Protein AF-A0A7L2QMS9-F1 (afdb_monomer_lite)

Structure (mmCIF, N/CA/C/O backbone):
data_AF-A0A7L2QMS9-F1
#
_entry.id   AF-A0A7L2QMS9-F1
#
loop_
_atom_site.group_PDB
_atom_site.id
_atom_site.type_symbol
_atom_site.label_atom_id
_atom_site.label_alt_id
_atom_site.label_comp_id
_atom_site.label_asym_id
_atom_site.label_entity_id
_atom_site.label_seq_id
_atom_site.pdbx_PDB_ins_code
_atom_site.Cartn_x
_atom_site.Cartn_y
_atom_site.Cartn_z
_atom_site.occupancy
_atom_site.B_iso_or_equiv
_atom_site.auth_seq_id
_atom_site.auth_comp_id
_atom_site.auth_asym_id
_atom_site.auth_atom_id
_atom_site.pdbx_PDB_model_num
ATOM 1 N N . LEU A 1 1 ? -7.225 13.549 -7.804 1.00 90.75 1 LEU A N 1
ATOM 2 C CA . LEU A 1 1 ? -7.283 12.076 -7.801 1.00 90.75 1 LEU A CA 1
ATOM 3 C C . LEU A 1 1 ? -5.851 11.582 -7.752 1.00 90.75 1 LEU A C 1
ATOM 5 O O . LEU A 1 1 ? -5.062 12.035 -8.573 1.00 90.75 1 LEU A O 1
ATOM 9 N N 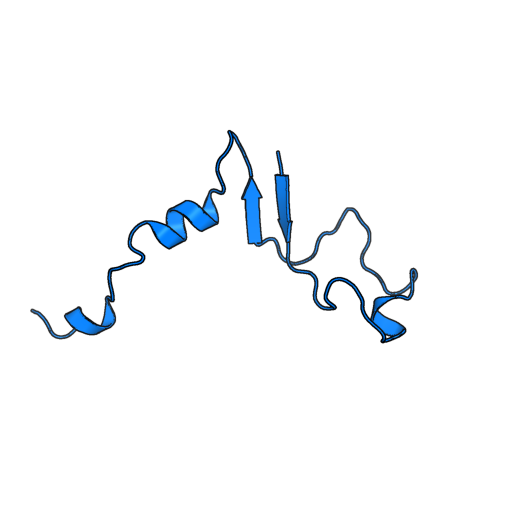. SER A 1 2 ? -5.540 10.713 -6.800 1.00 94.44 2 SER A N 1
ATOM 10 C CA . SER A 1 2 ? -4.228 10.087 -6.622 1.00 94.44 2 SER A CA 1
ATOM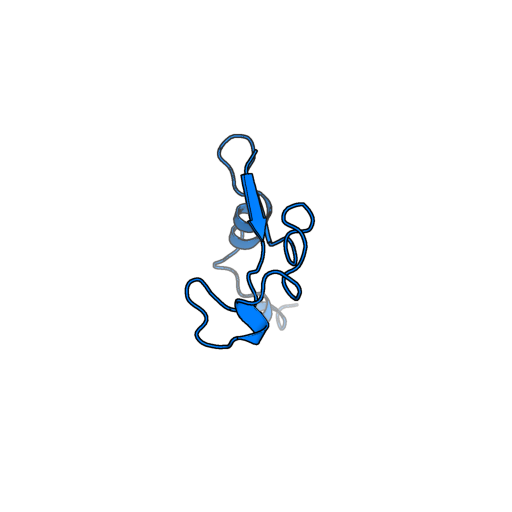 11 C C . SER A 1 2 ? -4.404 8.571 -6.547 1.00 94.44 2 SER A C 1
ATOM 13 O O . SER A 1 2 ? -5.465 8.107 -6.137 1.00 94.44 2 SER A O 1
ATOM 15 N N . LEU A 1 3 ? -3.388 7.802 -6.938 1.00 93.06 3 LEU A N 1
ATOM 16 C CA . LEU A 1 3 ? -3.389 6.340 -6.848 1.00 93.06 3 LEU A CA 1
ATOM 17 C C . LEU A 1 3 ? -2.157 5.885 -6.070 1.00 93.06 3 LEU A C 1
ATOM 19 O O . LEU A 1 3 ? -1.053 6.359 -6.340 1.00 93.06 3 LEU A O 1
ATOM 23 N N . ALA A 1 4 ? -2.352 4.960 -5.139 1.00 94.00 4 ALA A N 1
ATOM 24 C CA . ALA A 1 4 ? -1.286 4.180 -4.532 1.00 94.00 4 ALA A CA 1
ATOM 25 C C . ALA A 1 4 ? -1.292 2.786 -5.168 1.00 94.00 4 ALA A C 1
ATOM 27 O O . ALA A 1 4 ? -2.344 2.156 -5.277 1.00 94.00 4 ALA A O 1
ATOM 28 N N . ALA A 1 5 ? -0.130 2.309 -5.602 1.00 92.19 5 ALA A N 1
ATOM 29 C CA . ALA A 1 5 ? 0.044 0.999 -6.220 1.00 92.19 5 ALA A CA 1
ATOM 30 C C . ALA A 1 5 ? 1.355 0.371 -5.745 1.00 92.19 5 ALA A C 1
ATOM 32 O O . ALA A 1 5 ? 2.303 1.085 -5.411 1.00 92.19 5 ALA A O 1
ATOM 33 N N . ALA A 1 6 ? 1.416 -0.956 -5.724 1.00 91.00 6 ALA A N 1
ATOM 34 C CA . ALA A 1 6 ? 2.624 -1.675 -5.350 1.00 91.00 6 ALA A CA 1
ATOM 35 C C . ALA A 1 6 ? 3.694 -1.600 -6.459 1.00 91.00 6 ALA A C 1
ATOM 37 O O . ALA A 1 6 ? 3.396 -1.818 -7.634 1.00 91.00 6 ALA A O 1
ATOM 38 N N . GLU A 1 7 ? 4.948 -1.354 -6.066 1.00 88.88 7 GLU A N 1
ATOM 39 C CA . GLU A 1 7 ? 6.135 -1.460 -6.925 1.00 88.88 7 GLU A CA 1
ATOM 40 C C . GLU A 1 7 ? 6.968 -2.672 -6.470 1.00 88.88 7 GLU A C 1
ATOM 42 O O . GLU A 1 7 ? 7.560 -2.632 -5.387 1.00 88.88 7 GLU A O 1
ATOM 47 N N . PRO A 1 8 ? 7.020 -3.764 -7.255 1.00 84.38 8 PRO A N 1
ATOM 48 C CA . PRO A 1 8 ? 7.647 -5.019 -6.835 1.00 84.38 8 PRO A CA 1
ATOM 49 C C . PRO A 1 8 ? 9.161 -4.921 -6.610 1.00 84.38 8 PRO A C 1
ATOM 51 O O . PRO A 1 8 ? 9.736 -5.801 -5.968 1.00 84.38 8 PRO A O 1
ATOM 54 N N . HIS A 1 9 ? 9.823 -3.893 -7.148 1.00 87.94 9 HIS A N 1
ATOM 55 C CA . HIS A 1 9 ? 11.283 -3.795 -7.138 1.00 87.94 9 HIS A CA 1
ATOM 56 C C . HIS A 1 9 ? 11.843 -2.641 -6.290 1.00 87.94 9 HIS A C 1
ATOM 58 O O . HIS A 1 9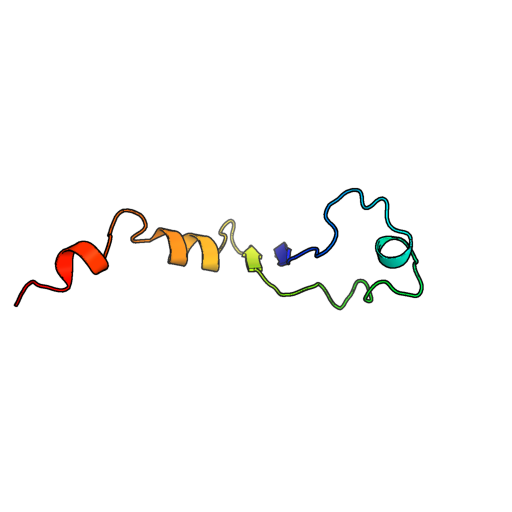 ? 13.062 -2.464 -6.236 1.00 87.94 9 HIS A O 1
ATOM 64 N N . GLY A 1 10 ? 10.983 -1.890 -5.594 1.00 85.75 10 GLY A N 1
ATOM 65 C CA . GLY A 1 10 ? 11.381 -0.712 -4.820 1.00 85.75 10 GLY A CA 1
ATOM 66 C C . GLY A 1 10 ? 11.840 0.466 -5.691 1.00 85.75 10 GLY A C 1
ATOM 67 O O . GLY A 1 10 ? 11.773 0.427 -6.918 1.00 85.75 10 GLY A O 1
ATOM 68 N N . ALA A 1 11 ? 12.292 1.546 -5.048 1.00 86.94 11 ALA A N 1
ATOM 69 C CA . ALA A 1 11 ? 12.604 2.803 -5.736 1.00 86.94 11 ALA A CA 1
ATOM 70 C C . ALA A 1 11 ? 13.904 2.757 -6.563 1.00 86.94 11 ALA A C 1
ATOM 72 O O . ALA A 1 11 ? 13.998 3.407 -7.603 1.00 86.94 11 ALA A O 1
ATOM 73 N N . GLU A 1 12 ? 14.897 1.980 -6.121 1.00 89.12 12 GLU A N 1
ATOM 74 C CA . GLU A 1 12 ? 16.228 1.915 -6.737 1.00 89.12 12 GLU A CA 1
ATOM 75 C C . GLU A 1 12 ? 16.687 0.465 -6.941 1.00 89.12 12 GLU A C 1
ATOM 77 O O . GLU A 1 12 ? 17.570 -0.036 -6.238 1.00 89.12 12 GLU A O 1
ATOM 82 N N . PRO A 1 13 ? 16.092 -0.261 -7.899 1.00 90.94 13 PRO A N 1
ATOM 83 C CA . PRO A 1 13 ? 16.478 -1.640 -8.123 1.00 90.94 13 PRO A CA 1
ATOM 84 C C . PRO A 1 13 ? 17.851 -1.736 -8.790 1.00 90.94 13 PRO A C 1
ATOM 86 O O . PRO A 1 13 ? 18.101 -1.108 -9.816 1.00 90.94 13 PRO A O 1
ATOM 89 N N . ALA A 1 14 ? 18.727 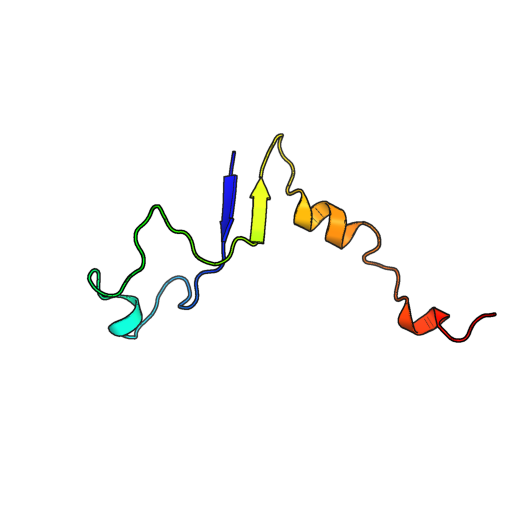-2.594 -8.265 1.00 92.62 14 ALA A N 1
ATOM 90 C CA . ALA A 1 14 ? 20.028 -2.885 -8.877 1.00 92.62 14 ALA A CA 1
ATOM 91 C C . ALA A 1 14 ? 19.952 -3.948 -9.994 1.00 92.62 14 ALA A C 1
ATOM 93 O O . ALA A 1 14 ? 20.828 -4.010 -10.858 1.00 92.62 14 ALA A O 1
ATOM 94 N N . LEU A 1 15 ? 18.904 -4.779 -10.003 1.00 93.12 15 LEU A N 1
ATOM 95 C CA . LEU A 1 15 ? 18.730 -5.858 -10.978 1.00 93.12 15 LEU A CA 1
ATOM 96 C C . LEU A 1 15 ? 18.325 -5.314 -12.352 1.00 93.12 15 LEU A C 1
ATOM 98 O O . LEU A 1 15 ? 17.392 -4.521 -12.473 1.00 93.12 15 LEU A O 1
ATOM 102 N N . TYR A 1 16 ? 18.969 -5.808 -13.415 1.00 91.00 16 TYR A N 1
ATOM 103 C CA . TYR A 1 16 ? 18.642 -5.404 -14.787 1.00 91.00 16 TYR A CA 1
ATOM 104 C C . TYR A 1 16 ? 17.182 -5.701 -15.158 1.00 91.00 16 TYR A C 1
ATOM 106 O O . TYR A 1 16 ? 16.536 -4.866 -15.785 1.00 91.00 16 TYR A O 1
ATOM 114 N N . ALA A 1 17 ? 16.641 -6.842 -14.716 1.00 90.12 17 ALA A N 1
ATOM 115 C CA . ALA A 1 17 ? 15.256 -7.234 -14.986 1.00 90.12 17 ALA A CA 1
ATOM 116 C C . ALA A 1 17 ? 14.230 -6.174 -14.536 1.00 90.12 17 ALA A C 1
ATOM 118 O O . ALA A 1 17 ? 13.251 -5.939 -15.232 1.00 90.12 17 ALA A O 1
ATOM 119 N N . ALA A 1 18 ? 14.502 -5.479 -13.428 1.00 89.44 18 ALA A N 1
ATOM 120 C CA . ALA A 1 18 ? 13.648 -4.428 -12.876 1.00 89.44 18 ALA A CA 1
ATOM 121 C C . ALA A 1 18 ? 13.853 -3.050 -13.539 1.00 89.44 18 ALA A C 1
ATOM 123 O O . ALA A 1 18 ? 12.997 -2.171 -13.453 1.00 89.44 18 ALA A O 1
ATOM 124 N N . ARG A 1 19 ? 14.997 -2.840 -14.203 1.00 89.31 19 ARG A N 1
ATOM 125 C CA . ARG A 1 19 ? 15.354 -1.569 -14.858 1.00 89.31 19 ARG A CA 1
ATOM 126 C C . ARG A 1 19 ? 15.088 -1.570 -16.360 1.00 89.31 19 ARG A C 1
ATOM 128 O O . ARG A 1 19 ? 14.970 -0.496 -16.946 1.00 89.31 19 ARG A O 1
ATOM 135 N N . CYS A 1 20 ? 15.043 -2.744 -16.989 1.00 89.94 20 CYS A N 1
ATOM 136 C CA . CYS A 1 20 ? 14.957 -2.886 -18.436 1.00 89.94 20 CYS A CA 1
ATOM 137 C C . CYS A 1 20 ? 13.632 -2.312 -18.975 1.00 89.94 20 CYS A C 1
ATOM 139 O O . CYS A 1 20 ? 12.576 -2.874 -18.686 1.00 89.94 20 CYS A O 1
ATOM 141 N N . PRO A 1 21 ? 13.651 -1.251 -19.807 1.00 87.56 21 PRO A N 1
ATOM 142 C CA . PRO A 1 21 ? 12.428 -0.621 -20.317 1.00 87.56 21 PRO A CA 1
ATOM 143 C C . PRO A 1 21 ? 11.520 -1.562 -21.116 1.00 87.56 21 PRO A C 1
ATOM 145 O O . PRO A 1 21 ? 10.321 -1.330 -21.193 1.00 87.56 21 PRO A O 1
ATOM 148 N N . HIS A 1 22 ? 12.085 -2.626 -21.693 1.00 89.56 22 HIS A N 1
ATOM 149 C CA . HIS A 1 22 ? 11.347 -3.630 -22.461 1.00 89.56 22 HIS A CA 1
ATOM 150 C C . HIS A 1 22 ? 10.696 -4.716 -21.592 1.00 89.56 22 HIS A C 1
ATOM 152 O O . HIS A 1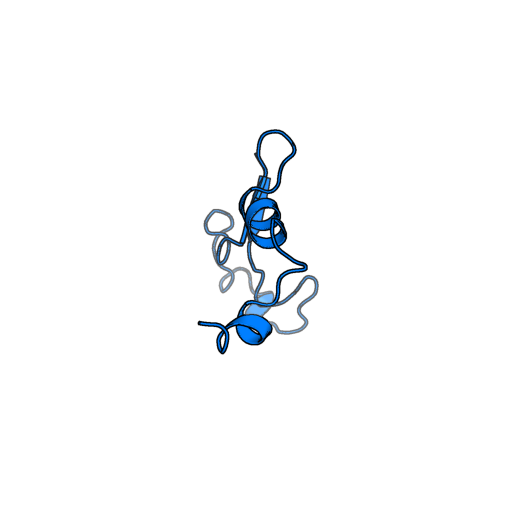 22 ? 9.846 -5.448 -22.088 1.00 89.56 22 HIS A O 1
ATOM 158 N N . LEU A 1 23 ? 11.103 -4.839 -20.324 1.00 87.06 23 LEU A N 1
ATOM 159 C CA . LEU A 1 23 ? 10.523 -5.777 -19.355 1.00 87.06 23 LEU A CA 1
ATOM 160 C C . LEU A 1 23 ? 9.578 -5.084 -18.366 1.00 87.06 23 LEU A C 1
ATOM 162 O O . LEU A 1 23 ? 8.797 -5.756 -17.697 1.00 87.06 23 LEU A O 1
ATOM 166 N N . ARG A 1 24 ? 9.647 -3.751 -18.253 1.00 80.75 24 ARG A N 1
ATOM 167 C CA . ARG A 1 24 ? 8.786 -2.993 -17.344 1.00 80.75 24 ARG A CA 1
ATOM 168 C C . ARG A 1 24 ? 7.342 -2.972 -17.853 1.00 80.75 24 ARG A C 1
ATOM 170 O O . ARG A 1 24 ? 7.124 -2.806 -19.056 1.00 80.75 24 ARG A O 1
ATOM 177 N N . PRO A 1 25 ? 6.353 -3.095 -16.950 1.00 80.38 25 PRO A N 1
ATOM 178 C CA . PRO A 1 25 ? 4.964 -2.906 -17.321 1.00 80.38 25 PRO A CA 1
ATOM 179 C C . PRO A 1 25 ? 4.750 -1.479 -17.852 1.00 80.38 25 PRO A C 1
ATOM 181 O O . PRO A 1 25 ? 5.461 -0.548 -17.455 1.00 80.38 25 PRO A O 1
ATOM 184 N N . PRO A 1 26 ? 3.781 -1.283 -18.758 1.00 82.75 26 PRO A N 1
ATOM 185 C CA . PRO A 1 26 ? 3.507 0.034 -19.302 1.00 82.75 26 PRO A CA 1
ATOM 186 C C . PRO A 1 26 ? 3.056 1.028 -18.221 1.00 82.75 26 PRO A C 1
ATOM 188 O O . PRO A 1 26 ? 2.364 0.633 -17.284 1.00 82.75 26 PRO A O 1
ATOM 191 N N . PRO A 1 27 ? 3.336 2.334 -18.377 1.00 77.62 27 PRO A N 1
ATOM 192 C CA . PRO A 1 27 ? 3.013 3.344 -17.365 1.00 77.62 27 PRO A CA 1
ATOM 193 C C . PRO A 1 27 ? 1.507 3.512 -17.095 1.00 77.62 27 PRO A C 1
ATOM 195 O O . PRO A 1 27 ? 1.128 4.028 -16.051 1.00 77.62 27 PRO A O 1
ATOM 198 N N . TRP A 1 28 ? 0.640 3.074 -18.011 1.00 78.94 28 TRP A N 1
ATOM 199 C CA . TRP A 1 28 ? -0.820 3.070 -17.836 1.00 78.94 28 TRP A CA 1
ATOM 200 C C . TRP A 1 28 ? -1.358 1.825 -17.120 1.00 78.94 28 TRP A C 1
ATOM 202 O O . TRP A 1 28 ? -2.550 1.755 -16.836 1.00 78.94 28 TRP A O 1
ATOM 212 N N . SER A 1 29 ? -0.503 0.837 -16.856 1.00 83.25 29 SER A N 1
ATOM 213 C CA . SER A 1 29 ? -0.838 -0.373 -16.114 1.00 83.25 29 SER A CA 1
ATOM 214 C C . SER A 1 29 ? -0.036 -0.373 -14.814 1.00 83.25 29 SER A C 1
ATOM 216 O O . SER A 1 29 ? 0.972 -1.082 -14.730 1.00 83.25 29 SER A O 1
ATOM 218 N N . PRO A 1 30 ? -0.435 0.441 -13.814 1.00 79.44 30 PRO A N 1
ATOM 219 C CA . PRO A 1 30 ? 0.210 0.399 -12.511 1.00 79.44 30 PRO A CA 1
ATOM 220 C C . PRO A 1 30 ? 0.134 -1.025 -11.945 1.00 79.44 30 PRO A C 1
ATOM 222 O O . PRO A 1 30 ? -0.743 -1.810 -12.317 1.00 79.44 30 PRO A O 1
ATOM 225 N N . GLY A 1 31 ? 1.070 -1.360 -11.055 1.00 84.31 31 GLY A N 1
ATOM 226 C CA . GLY A 1 31 ? 1.008 -2.603 -10.291 1.00 84.31 31 GLY A CA 1
ATOM 227 C C . GLY A 1 31 ? -0.289 -2.712 -9.472 1.00 84.31 31 GLY A C 1
ATOM 228 O O . GLY A 1 31 ? -1.148 -1.829 -9.541 1.00 84.31 31 GLY A O 1
ATOM 229 N N . PRO A 1 32 ? -0.449 -3.782 -8.676 1.00 89.94 32 PRO A N 1
ATOM 230 C CA . PRO A 1 32 ? -1.629 -3.966 -7.835 1.00 89.94 32 PRO A CA 1
ATOM 231 C C . PRO A 1 32 ? -1.987 -2.682 -7.074 1.00 89.94 32 PRO A C 1
ATOM 233 O O . PRO A 1 32 ? -1.147 -2.129 -6.359 1.00 89.94 32 PRO A O 1
ATOM 236 N N . LEU A 1 33 ? -3.208 -2.182 -7.280 1.00 91.88 33 LEU A N 1
ATOM 237 C CA . LEU A 1 33 ? -3.688 -0.970 -6.621 1.00 91.88 33 LEU A CA 1
ATOM 238 C C . LEU A 1 33 ? -3.829 -1.227 -5.120 1.00 91.88 33 LEU A C 1
ATOM 240 O O . LEU A 1 33 ? -4.361 -2.255 -4.710 1.00 91.88 33 LEU A O 1
ATOM 244 N N . LEU A 1 34 ? -3.353 -0.273 -4.326 1.00 95.19 34 LEU A N 1
ATOM 245 C CA . LEU A 1 34 ? -3.395 -0.306 -2.867 1.00 95.19 34 LEU A CA 1
ATOM 246 C C . LEU A 1 34 ? -4.452 0.644 -2.311 1.00 95.19 34 LEU A C 1
ATOM 248 O O . LEU A 1 34 ? -5.146 0.278 -1.373 1.00 95.19 34 LEU A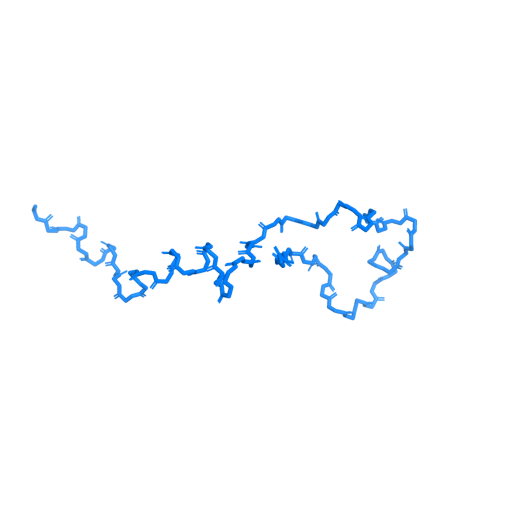 O 1
ATOM 252 N N . ASP A 1 35 ? -4.571 1.852 -2.872 1.00 97.31 35 ASP A N 1
ATOM 253 C CA . ASP A 1 35 ? -5.555 2.845 -2.429 1.00 97.31 35 ASP A CA 1
ATOM 254 C C . ASP A 1 35 ? -5.805 3.933 -3.486 1.00 97.31 35 ASP A C 1
ATOM 256 O O . ASP A 1 35 ? -4.996 4.167 -4.392 1.00 97.31 35 ASP A O 1
ATOM 260 N N . VAL A 1 36 ? -6.932 4.627 -3.348 1.00 96.00 36 VAL A N 1
ATOM 261 C CA . VAL A 1 36 ? -7.336 5.781 -4.144 1.00 96.00 36 VAL A CA 1
ATOM 262 C C . VAL A 1 36 ? -7.413 7.009 -3.243 1.00 96.00 36 VAL A C 1
ATOM 264 O O . VAL A 1 36 ? -8.122 7.033 -2.242 1.00 96.00 36 VAL A O 1
ATOM 267 N N . GLY A 1 37 ? -6.711 8.066 -3.643 1.00 97.31 37 GLY A N 1
ATOM 268 C CA . GLY A 1 37 ? -6.743 9.371 -2.999 1.00 97.31 37 GLY A CA 1
ATOM 269 C C . GLY A 1 37 ? -7.759 10.297 -3.667 1.00 97.31 37 GLY A C 1
ATOM 270 O O . GLY A 1 37 ? -7.535 10.775 -4.789 1.00 97.31 37 GLY A O 1
ATOM 271 N N . PHE A 1 38 ? -8.868 10.600 -2.994 1.00 97.69 38 PHE A N 1
ATOM 272 C CA . PHE A 1 38 ? -9.893 11.520 -3.503 1.00 97.69 38 PHE A CA 1
ATOM 273 C C . PHE A 1 38 ? -10.505 12.346 -2.370 1.00 97.69 38 PHE A C 1
ATOM 275 O O . PHE A 1 38 ? -10.727 11.833 -1.280 1.00 97.69 38 PHE A O 1
ATOM 282 N N . LEU A 1 39 ? -10.756 13.635 -2.634 1.00 97.19 39 LEU A N 1
ATOM 283 C CA . LEU A 1 39 ? -11.256 14.614 -1.653 1.00 97.19 39 LEU A CA 1
ATOM 284 C C . LEU A 1 39 ? -10.393 14.727 -0.383 1.00 97.19 39 LEU A C 1
ATOM 286 O O . LEU A 1 39 ? -10.909 14.897 0.714 1.00 97.19 39 LEU A O 1
ATOM 290 N N . GLY A 1 40 ? -9.068 14.636 -0.539 1.00 96.31 40 GLY A N 1
ATOM 291 C CA . GLY A 1 40 ? -8.124 14.756 0.578 1.00 96.31 40 GLY A CA 1
ATOM 292 C C . GLY A 1 40 ? -8.077 13.538 1.504 1.00 96.31 40 GLY A C 1
ATOM 293 O O . GLY A 1 40 ? -7.509 13.641 2.585 1.00 96.31 40 GLY A O 1
ATOM 294 N N . ARG A 1 41 ? -8.657 12.403 1.094 1.00 96.81 41 ARG A N 1
ATOM 295 C CA . ARG A 1 41 ? -8.732 11.165 1.878 1.00 96.81 41 ARG A CA 1
ATOM 296 C C . ARG A 1 41 ? -8.138 9.990 1.111 1.00 96.81 41 ARG A C 1
ATOM 298 O O . ARG A 1 41 ? -8.216 9.960 -0.120 1.00 96.81 41 ARG A O 1
ATOM 305 N N . TRP A 1 42 ? -7.585 9.041 1.858 1.00 98.06 42 TRP A N 1
ATOM 306 C CA . TRP A 1 42 ? -7.185 7.711 1.402 1.00 98.06 42 TRP A CA 1
ATOM 307 C C . TRP A 1 42 ? -8.252 6.731 1.877 1.00 98.06 42 TRP A C 1
ATOM 309 O O . TRP A 1 42 ? -8.415 6.543 3.079 1.00 98.06 42 TRP A O 1
ATOM 319 N N . TRP A 1 43 ? -9.058 6.217 0.952 1.00 96.56 43 TRP A N 1
ATOM 320 C CA . TRP A 1 43 ? -10.341 5.601 1.299 1.00 96.56 43 TRP A CA 1
ATOM 321 C C . TRP A 1 43 ? -10.178 4.206 1.899 1.00 96.56 43 TRP A C 1
ATOM 323 O O . TRP A 1 43 ? -10.856 3.890 2.874 1.00 96.56 43 TRP A O 1
ATOM 333 N N . LEU A 1 44 ? -9.283 3.384 1.343 1.00 96.56 44 LEU A N 1
ATOM 334 C CA . LEU A 1 44 ? -9.034 2.040 1.866 1.00 96.56 44 LEU A CA 1
ATOM 335 C C . LEU A 1 44 ? -8.225 2.090 3.162 1.00 96.56 44 LEU A C 1
ATOM 337 O O . LEU A 1 44 ? -8.519 1.335 4.084 1.00 96.56 44 LEU A O 1
ATOM 341 N N . LEU A 1 45 ? -7.252 2.997 3.263 1.00 97.06 45 LEU A N 1
ATOM 342 C CA . LEU A 1 45 ? -6.485 3.202 4.489 1.00 97.06 45 LEU A CA 1
ATOM 343 C C . LEU A 1 45 ? -7.371 3.673 5.646 1.00 97.06 45 LEU A C 1
ATOM 345 O O . LEU A 1 45 ? -7.227 3.182 6.759 1.00 97.06 45 LEU A O 1
ATOM 349 N N . GLU A 1 46 ? -8.274 4.622 5.399 1.00 97.25 46 GLU A N 1
ATOM 350 C CA . GLU A 1 46 ? -9.176 5.125 6.436 1.00 97.25 46 GLU A CA 1
ATOM 351 C C . GLU A 1 46 ? -10.140 4.040 6.927 1.00 97.25 46 GLU A C 1
ATOM 353 O O . GLU A 1 46 ? -10.331 3.909 8.133 1.00 97.25 46 GLU A O 1
ATOM 358 N N . GLU A 1 47 ? -10.685 3.223 6.020 1.00 96.19 47 GLU A N 1
ATOM 359 C CA . GLU A 1 47 ? -11.528 2.084 6.401 1.00 96.19 47 GLU A CA 1
ATOM 360 C C . GLU A 1 47 ? -10.730 1.029 7.184 1.00 96.19 47 GLU A C 1
ATOM 362 O O . GLU A 1 47 ? -11.191 0.550 8.214 1.00 96.19 47 GLU A O 1
ATOM 367 N N . ALA A 1 48 ? -9.507 0.708 6.750 1.00 95.31 48 ALA A N 1
ATOM 368 C CA . ALA A 1 48 ? -8.653 -0.268 7.430 1.00 95.31 48 ALA A CA 1
ATOM 369 C C . ALA A 1 48 ? -8.203 0.184 8.830 1.00 95.31 48 ALA A C 1
ATOM 371 O O . ALA A 1 48 ? -7.916 -0.652 9.682 1.00 95.31 48 ALA A O 1
ATOM 372 N N . LEU A 1 49 ? -8.122 1.496 9.070 1.00 96.50 49 LEU A N 1
ATOM 373 C CA . LEU A 1 49 ? -7.747 2.073 10.364 1.00 96.50 49 LEU A CA 1
ATOM 374 C C . LEU A 1 49 ? -8.943 2.389 11.264 1.00 96.50 49 LEU A C 1
ATOM 376 O O . LEU A 1 49 ? -8.734 2.838 12.391 1.00 96.50 49 LEU A O 1
ATOM 380 N N . ARG A 1 50 ? -10.174 2.177 10.787 1.00 96.81 50 ARG A N 1
ATOM 381 C CA . ARG A 1 50 ? -11.399 2.536 11.505 1.00 96.81 50 ARG A CA 1
ATOM 382 C C . ARG A 1 50 ? -11.463 1.938 12.912 1.00 96.81 50 ARG A C 1
ATOM 384 O O . ARG A 1 50 ? -11.792 2.661 13.843 1.00 96.81 50 ARG A O 1
ATOM 391 N N . ASP A 1 51 ? -11.091 0.667 13.030 1.00 95.88 51 ASP A N 1
ATOM 392 C CA . ASP A 1 51 ? -11.115 -0.127 14.263 1.00 95.88 51 ASP A CA 1
ATOM 393 C C . ASP A 1 51 ? -9.716 -0.709 14.553 1.00 95.88 51 ASP A C 1
ATOM 395 O O . ASP A 1 51 ? -9.556 -1.854 14.968 1.00 95.88 51 ASP A O 1
ATOM 399 N N . GLY A 1 52 ? -8.663 0.068 14.265 1.00 93.44 52 GLY A N 1
ATOM 400 C CA . GLY A 1 52 ? -7.274 -0.410 14.303 1.00 93.44 52 GLY A CA 1
ATOM 401 C C . GLY A 1 52 ? -6.735 -0.773 15.695 1.00 93.44 52 GLY A C 1
ATOM 402 O O . GLY A 1 52 ? -5.658 -1.361 15.790 1.00 93.44 52 GLY A O 1
ATOM 403 N N . ASP A 1 53 ? -7.445 -0.413 16.764 1.00 94.81 53 ASP A N 1
ATOM 404 C CA . ASP A 1 53 ? -7.149 -0.788 18.150 1.00 94.81 53 ASP A CA 1
ATOM 405 C C . ASP A 1 53 ? -7.949 -2.009 18.636 1.00 94.81 53 ASP A C 1
ATOM 407 O O . ASP A 1 53 ? -7.663 -2.531 19.717 1.00 94.81 53 ASP A O 1
ATOM 411 N N . ILE A 1 54 ? -8.910 -2.496 17.846 1.00 94.25 54 ILE A N 1
ATOM 412 C CA . ILE A 1 54 ? -9.713 -3.677 18.167 1.00 94.25 54 ILE A CA 1
ATOM 413 C C . ILE A 1 54 ? -9.006 -4.931 17.646 1.00 94.25 54 ILE A C 1
ATOM 415 O O . ILE A 1 54 ? -8.741 -5.084 16.455 1.00 94.25 54 ILE A O 1
ATOM 419 N N . ASN A 1 55 ? -8.744 -5.872 18.552 1.00 93.56 55 ASN A N 1
ATOM 420 C CA . ASN A 1 55 ? -8.280 -7.212 18.210 1.00 93.56 55 ASN A CA 1
ATOM 421 C C . ASN A 1 55 ? -9.418 -8.229 18.378 1.00 93.56 55 ASN A C 1
ATOM 423 O O . ASN A 1 55 ? -9.634 -8.747 19.471 1.00 93.56 55 ASN A O 1
ATOM 427 N N . GLU A 1 56 ? -10.122 -8.546 17.292 1.00 93.38 56 GLU A N 1
ATOM 428 C CA . GLU A 1 56 ? -11.247 -9.498 17.294 1.00 93.38 56 GLU A CA 1
ATOM 429 C C . GLU A 1 56 ? -10.870 -10.887 17.848 1.00 93.38 56 GLU A C 1
ATOM 431 O O . GLU A 1 56 ? -11.692 -11.561 18.472 1.00 93.38 56 GLU A O 1
ATOM 436 N N . GLU A 1 57 ? -9.612 -11.316 17.684 1.00 94.25 57 GLU A N 1
ATOM 437 C CA . GLU A 1 57 ? -9.141 -12.607 18.202 1.00 94.25 57 GLU A CA 1
ATOM 438 C C . GLU A 1 57 ? -9.180 -12.674 19.736 1.00 94.25 57 GLU A C 1
ATOM 440 O O . GLU A 1 57 ? -9.407 -13.747 20.298 1.00 94.25 57 GLU A O 1
ATOM 445 N N . GLU A 1 58 ? -9.009 -11.539 20.423 1.00 94.38 58 GLU A N 1
ATOM 446 C CA . GLU A 1 58 ? -9.114 -11.470 21.883 1.00 94.38 58 GLU A CA 1
ATOM 447 C C . GLU A 1 58 ? -10.532 -11.812 22.348 1.00 94.38 58 GLU A C 1
ATOM 449 O O . GLU A 1 58 ? -10.701 -12.499 23.352 1.00 94.38 58 GLU A O 1
ATOM 454 N N . PHE A 1 59 ? -11.556 -11.404 21.597 1.00 90.94 59 PHE A N 1
ATOM 455 C CA . PHE A 1 59 ? -12.958 -11.522 22.001 1.00 90.94 59 PHE A CA 1
ATOM 456 C C . PHE A 1 59 ? -13.663 -12.768 21.452 1.00 90.94 59 PHE A C 1
ATOM 458 O O . PHE A 1 59 ? -14.769 -13.075 21.891 1.00 90.94 59 PHE A O 1
ATOM 465 N N . GLY A 1 60 ? -13.028 -13.543 20.566 1.00 92.00 60 GLY A N 1
ATOM 466 C CA . GLY A 1 60 ? -13.644 -14.701 19.894 1.00 92.00 60 GLY A CA 1
ATOM 467 C C . GLY A 1 60 ? -14.097 -15.861 20.798 1.00 92.00 60 GLY A C 1
ATOM 468 O O . GLY A 1 60 ? -14.709 -16.811 20.316 1.00 92.00 60 GLY A O 1
ATOM 469 N N . HIS A 1 61 ? -13.799 -15.808 22.099 1.00 91.38 61 HIS A N 1
ATOM 470 C CA . HIS A 1 61 ? -14.215 -16.791 23.104 1.00 91.38 61 HIS A CA 1
ATOM 471 C C . HIS A 1 61 ? -15.376 -16.313 23.995 1.00 91.38 61 HIS A C 1
ATOM 473 O O . HIS A 1 61 ? -15.839 -17.072 24.852 1.00 91.38 61 HIS A O 1
ATOM 479 N N . LEU A 1 62 ? -15.817 -15.061 23.837 1.00 90.81 62 LEU A N 1
ATOM 480 C CA . LEU A 1 62 ? -16.974 -14.522 24.543 1.00 90.81 62 LEU A CA 1
ATOM 481 C C . LEU A 1 62 ? -18.284 -15.067 23.930 1.00 90.81 62 LEU A C 1
ATOM 483 O O . LEU A 1 62 ? -18.302 -15.397 22.744 1.00 90.81 62 LEU A O 1
ATOM 487 N N . PRO A 1 63 ? -19.349 -15.231 24.740 1.00 83.56 63 PRO A N 1
ATOM 488 C CA . PRO A 1 63 ? -20.627 -15.796 24.301 1.00 83.56 63 PRO A CA 1
ATOM 489 C C . PRO A 1 63 ? -21.410 -14.907 23.329 1.00 83.56 63 PRO A C 1
ATOM 491 O O . PRO A 1 63 ? -21.277 -13.665 23.408 1.00 83.56 63 PRO A O 1
#

Sequence (63 aa):
LSLAAAEPHGAEPALYAARCPHLRPPPWSPGPLLDVGFLGRWWLLEEALRDGDINEEEFGHLP

pLDDT: mean 91.19, std 5.25, range [77.62, 98.06]

InterPro domains:
  IPR019322 Mitochondrial import inner membrane translocase subunit Tim29 [PF10171] (2-56)
  IPR019322 Mitochondrial import inner membrane translocase subunit Tim29 [PTHR21435] (2-63)

Foldseek 3Di:
DDWDADDPQPDDHPDCCSVPPVNDDDPVDGHHTDFDQDPNDTVVVCVCCVPVVDDVVVCVPPD

Radius of gyration: 18.17 Å; chains: 1; bounding box: 41×32×47 Å

Secondary structure (DSSP, 8-state):
-EEEE--TT-SS--SHHHH-TTTSPPTTS-SSEEEEEETTEEHHHHHHTTTTT--HHHHTT--

Organism: NCBI:txid98144